Protein AF-A0A4Q2V8K1-F1 (afdb_monomer_lite)

Secondary structure (DSSP, 8-state):
-B---PBPGGGTTTSPPBPHHIIIII-TTBHHHHHHHHTT-------TTPPPPSSHHHHHHHTT--TT-GGGTT---

Radius of gyration: 13.0 Å; chains: 1; bounding box: 27×26×35 Å

Structure (mmCIF, N/CA/C/O backbone):
data_AF-A0A4Q2V8K1-F1
#
_entry.id   AF-A0A4Q2V8K1-F1
#
loop_
_atom_site.group_PDB
_atom_site.id
_atom_site.type_symbol
_atom_site.label_atom_id
_atom_site.label_alt_id
_atom_site.label_comp_id
_atom_site.label_asym_id
_atom_site.label_entity_id
_atom_site.label_seq_id
_atom_site.pdbx_PDB_ins_code
_atom_site.Cartn_x
_atom_site.Cartn_y
_atom_site.Cartn_z
_atom_site.occupancy
_atom_site.B_iso_or_equiv
_atom_site.auth_seq_id
_atom_site.auth_comp_id
_atom_site.auth_asym_id
_atom_site.auth_atom_id
_atom_site.pdbx_PDB_model_num
ATOM 1 N N . MET A 1 1 ? 10.636 11.192 7.041 1.00 62.50 1 MET A N 1
ATOM 2 C CA . MET A 1 1 ? 9.568 10.200 7.306 1.00 62.50 1 MET A CA 1
ATOM 3 C C . MET A 1 1 ? 8.478 10.401 6.268 1.00 62.50 1 MET A C 1
ATOM 5 O O . MET A 1 1 ? 8.216 11.554 5.950 1.00 62.50 1 MET A O 1
ATOM 9 N N . ALA A 1 2 ? 7.905 9.333 5.710 1.00 74.94 2 ALA A N 1
ATOM 10 C CA . ALA A 1 2 ? 6.878 9.441 4.669 1.00 74.94 2 ALA A CA 1
ATOM 11 C C . ALA A 1 2 ? 5.509 9.809 5.272 1.00 74.94 2 ALA A C 1
ATOM 13 O O . ALA A 1 2 ? 5.208 9.413 6.402 1.00 74.94 2 ALA A O 1
ATOM 14 N N . GLN A 1 3 ? 4.701 10.567 4.529 1.00 79.31 3 GLN A N 1
ATOM 15 C CA . GLN A 1 3 ? 3.313 10.901 4.885 1.00 79.31 3 GLN A CA 1
ATOM 16 C C . GLN A 1 3 ? 2.314 10.327 3.872 1.00 79.31 3 GLN A C 1
ATOM 18 O O . GLN A 1 3 ? 1.241 9.878 4.271 1.00 79.31 3 GLN A O 1
ATOM 23 N N . GLU A 1 4 ? 2.710 10.243 2.602 1.00 82.44 4 GLU A N 1
ATOM 24 C CA . GLU A 1 4 ? 1.927 9.627 1.529 1.00 82.44 4 GLU A CA 1
ATOM 25 C C . GLU A 1 4 ? 1.540 8.176 1.847 1.00 82.44 4 GLU A C 1
ATOM 27 O O . GLU A 1 4 ? 2.356 7.387 2.334 1.0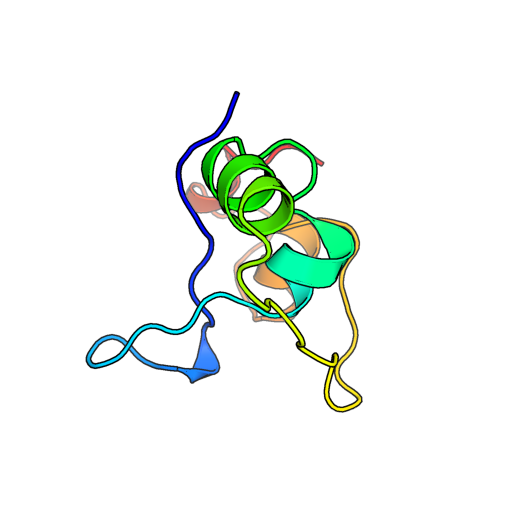0 82.44 4 GLU A O 1
ATOM 32 N N . SER A 1 5 ? 0.279 7.840 1.580 1.00 81.81 5 SER A N 1
ATOM 33 C CA . SER A 1 5 ? -0.289 6.501 1.771 1.00 81.81 5 SER A CA 1
ATOM 34 C C . SER A 1 5 ? -0.534 5.844 0.418 1.00 81.81 5 SER A C 1
ATOM 36 O O . SER A 1 5 ? -0.860 6.524 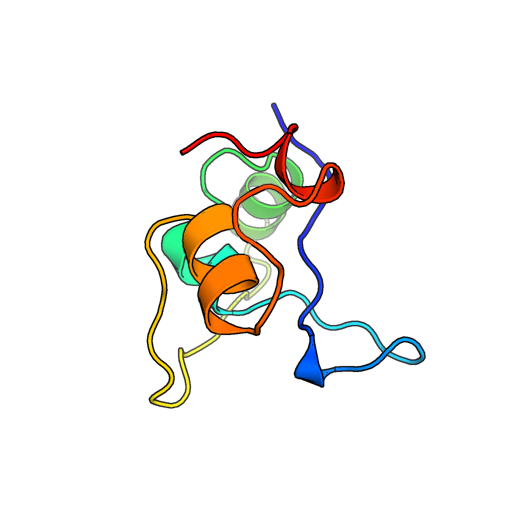-0.551 1.00 81.81 5 SER A O 1
ATOM 38 N N . PHE A 1 6 ? -0.413 4.521 0.354 1.00 81.12 6 PHE A N 1
ATOM 39 C CA . PHE A 1 6 ? -0.624 3.788 -0.892 1.00 81.12 6 PHE A CA 1
ATOM 40 C C . PHE A 1 6 ? -2.090 3.399 -1.053 1.00 81.12 6 PHE A C 1
ATOM 42 O O . PHE A 1 6 ? -2.658 2.734 -0.183 1.00 81.12 6 PHE A O 1
ATOM 49 N N . ALA A 1 7 ? -2.689 3.800 -2.173 1.00 84.00 7 ALA A N 1
ATOM 50 C CA . ALA A 1 7 ? -4.049 3.420 -2.525 1.00 84.00 7 ALA A CA 1
ATOM 51 C C . ALA A 1 7 ? -4.118 1.955 -2.988 1.00 84.00 7 ALA A C 1
ATOM 53 O O . ALA A 1 7 ? -3.175 1.424 -3.575 1.00 84.00 7 ALA A O 1
ATOM 54 N N . CYS A 1 8 ? -5.242 1.297 -2.720 1.00 84.06 8 CYS A N 1
ATOM 55 C CA . CYS A 1 8 ? -5.543 -0.026 -3.242 1.00 84.06 8 CYS A CA 1
ATOM 56 C C . CYS A 1 8 ? -5.874 0.078 -4.736 1.00 84.06 8 CYS A C 1
ATOM 58 O O . CYS A 1 8 ? -6.786 0.815 -5.116 1.00 84.06 8 CYS A O 1
ATOM 60 N N . HIS A 1 9 ? -5.164 -0.682 -5.572 1.00 79.25 9 HIS A N 1
ATOM 61 C CA . HIS A 1 9 ? -5.389 -0.687 -7.019 1.00 79.25 9 HIS A CA 1
ATOM 62 C C . HIS A 1 9 ? -6.802 -1.173 -7.396 1.00 79.25 9 HIS A C 1
ATOM 64 O O . HIS A 1 9 ? -7.365 -0.692 -8.372 1.00 79.25 9 HIS A O 1
ATOM 70 N N . ASP A 1 10 ? -7.398 -2.046 -6.578 1.00 81.94 10 ASP A N 1
ATOM 71 C CA . ASP A 1 10 ? -8.741 -2.600 -6.792 1.00 81.94 10 ASP A CA 1
ATOM 72 C C . ASP A 1 10 ? -9.873 -1.646 -6.349 1.00 81.94 10 ASP A C 1
ATOM 74 O O . ASP A 1 10 ? -11.019 -1.768 -6.766 1.00 81.94 10 ASP A O 1
ATOM 78 N N . SER A 1 11 ? -9.565 -0.629 -5.531 1.00 82.75 11 SER A N 1
ATOM 79 C CA . SER A 1 11 ? -10.582 0.306 -5.006 1.00 82.75 11 SER A CA 1
ATOM 80 C C . SER A 1 11 ? -11.031 1.391 -5.994 1.00 82.75 11 SER A C 1
ATOM 82 O O . SER A 1 11 ? -12.008 2.100 -5.740 1.00 82.75 11 SER A O 1
ATOM 84 N N . GLY A 1 12 ? -10.336 1.521 -7.129 1.00 79.81 12 GLY A N 1
ATOM 85 C CA . GLY A 1 12 ? -10.603 2.550 -8.132 1.00 79.81 12 GLY A CA 1
ATOM 86 C C . GLY A 1 12 ? -10.340 3.985 -7.645 1.00 79.81 12 GLY A C 1
ATOM 87 O O . GLY A 1 12 ? -9.929 4.235 -6.513 1.00 79.81 12 GLY A O 1
ATOM 88 N N . ALA A 1 13 ? -10.563 4.960 -8.533 1.00 83.56 13 ALA A N 1
ATOM 89 C CA . ALA A 1 13 ? -10.233 6.368 -8.280 1.00 83.56 13 ALA A CA 1
ATOM 90 C C . ALA A 1 13 ? -11.333 7.157 -7.543 1.00 83.56 13 ALA A C 1
ATOM 92 O O . ALA A 1 13 ? -11.042 8.181 -6.930 1.00 83.56 13 ALA A O 1
ATOM 93 N N . GLU A 1 14 ? -12.592 6.711 -7.594 1.00 83.25 14 GLU A N 1
ATOM 94 C CA . GLU A 1 14 ? -13.723 7.446 -7.005 1.00 83.25 14 GLU A CA 1
ATOM 95 C C . GLU A 1 14 ? -13.780 7.336 -5.474 1.00 83.25 14 GLU A C 1
ATOM 97 O O . GLU A 1 14 ? -14.216 8.270 -4.799 1.00 83.25 14 GLU A O 1
ATOM 102 N N . LYS A 1 15 ? -13.340 6.202 -4.913 1.00 76.56 15 LYS A N 1
ATOM 103 C CA . LYS A 1 15 ? -13.291 5.945 -3.464 1.00 76.56 15 LYS A CA 1
ATOM 104 C C . LYS A 1 15 ? -12.015 5.179 -3.103 1.00 76.56 15 LYS A C 1
ATOM 106 O O . LYS A 1 15 ? -12.093 4.001 -2.752 1.00 76.56 15 LYS A O 1
ATOM 111 N N . PRO A 1 16 ? -10.846 5.836 -3.180 1.00 78.38 16 PRO A N 1
ATOM 112 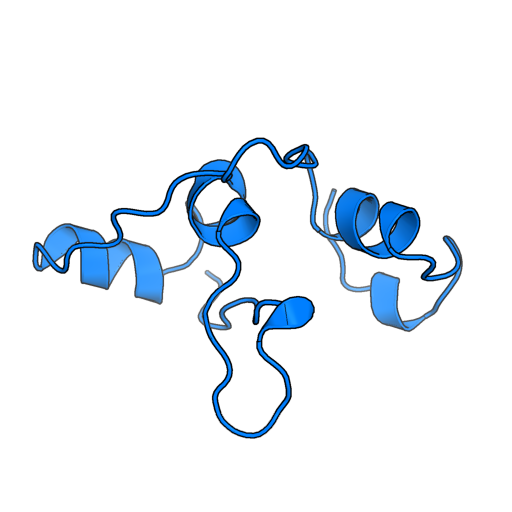C CA . PRO A 1 16 ? -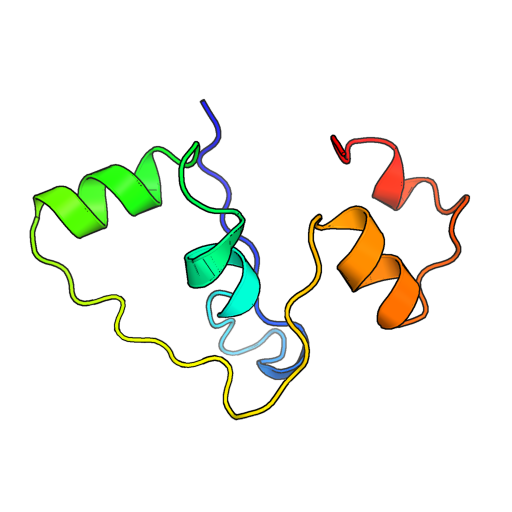9.578 5.168 -2.947 1.00 78.38 16 PRO A CA 1
ATOM 113 C C . PRO A 1 16 ? -9.504 4.666 -1.502 1.00 78.38 16 PRO A C 1
ATOM 115 O O . PRO A 1 16 ? -9.575 5.441 -0.545 1.00 78.38 16 PRO A O 1
ATOM 118 N N . ALA A 1 17 ? -9.350 3.356 -1.346 1.00 87.00 17 ALA A N 1
ATOM 119 C CA . ALA A 1 17 ? -9.032 2.728 -0.072 1.00 87.00 17 ALA A CA 1
ATOM 120 C C . ALA A 1 17 ? -7.512 2.662 0.102 1.00 87.00 17 ALA A C 1
ATOM 122 O O . ALA A 1 17 ? -6.762 2.696 -0.870 1.00 87.00 17 ALA A O 1
ATOM 123 N N . THR A 1 18 ? -7.034 2.543 1.341 1.00 87.44 18 THR A N 1
ATOM 124 C CA . THR A 1 18 ? -5.606 2.277 1.574 1.00 87.44 18 THR A CA 1
ATOM 125 C C . THR A 1 18 ? -5.315 0.800 1.309 1.00 87.44 18 THR A C 1
ATOM 127 O O . THR A 1 18 ? -6.100 -0.058 1.702 1.00 87.44 18 THR A O 1
ATOM 130 N N . CYS A 1 19 ? -4.199 0.494 0.649 1.00 87.00 19 CYS A N 1
ATOM 131 C CA . CYS A 1 19 ? -3.787 -0.877 0.356 1.00 87.00 19 CYS A CA 1
ATOM 132 C C . CYS A 1 19 ? -3.540 -1.676 1.652 1.00 87.00 19 CYS A C 1
ATOM 134 O O . CYS A 1 19 ? -2.775 -1.240 2.518 1.00 87.00 19 CYS A O 1
ATOM 136 N N . ALA A 1 20 ? -4.146 -2.865 1.764 1.00 88.19 20 ALA A N 1
ATOM 137 C CA . ALA A 1 20 ? -3.970 -3.754 2.913 1.00 88.19 20 ALA A CA 1
ATOM 138 C C . ALA A 1 20 ? -2.506 -4.193 3.069 1.00 88.19 20 ALA A C 1
ATOM 140 O O . ALA A 1 20 ? -1.943 -4.072 4.154 1.00 88.19 20 ALA A O 1
ATOM 141 N N . GLY A 1 21 ? -1.839 -4.580 1.975 1.00 87.00 21 GLY A N 1
ATOM 142 C CA . GLY A 1 21 ? -0.416 -4.934 1.999 1.00 87.00 21 GLY A CA 1
ATOM 143 C C . GLY A 1 21 ? 0.482 -3.789 2.475 1.00 87.00 21 GLY A C 1
ATOM 144 O O . GLY A 1 21 ? 1.412 -4.011 3.248 1.00 87.00 21 GLY A O 1
ATOM 145 N N . PHE A 1 22 ? 0.155 -2.541 2.121 1.00 87.50 22 PHE A N 1
ATOM 146 C CA . PHE A 1 22 ? 0.853 -1.381 2.675 1.00 87.50 22 PHE A CA 1
ATOM 147 C C . PHE A 1 22 ? 0.657 -1.279 4.191 1.00 87.50 22 PHE A C 1
ATOM 149 O O . PHE A 1 22 ? 1.640 -1.156 4.915 1.00 87.50 22 PHE A O 1
ATOM 156 N N . LEU A 1 23 ? -0.579 -1.372 4.687 1.00 89.00 23 LEU A N 1
ATOM 157 C CA . LEU A 1 23 ? -0.866 -1.291 6.124 1.00 89.00 23 LEU A CA 1
ATOM 158 C C . LEU A 1 23 ? -0.242 -2.441 6.933 1.00 89.00 23 LEU A C 1
ATOM 160 O O . LEU A 1 23 ? 0.186 -2.208 8.067 1.00 89.00 23 LEU A O 1
ATOM 164 N N . LEU A 1 24 ? -0.168 -3.641 6.348 1.00 87.62 24 LEU A N 1
ATOM 165 C CA . LEU A 1 24 ? 0.333 -4.862 6.985 1.00 87.62 24 LEU A CA 1
ATOM 166 C C . LEU A 1 24 ? 1.860 -5.019 6.914 1.00 87.62 24 LEU A C 1
ATOM 168 O O . LEU A 1 24 ? 2.440 -5.600 7.827 1.00 87.62 24 LEU A O 1
ATOM 172 N N . ARG A 1 25 ? 2.520 -4.534 5.852 1.00 85.62 25 ARG A N 1
ATOM 173 C CA . ARG A 1 25 ? 3.961 -4.773 5.609 1.00 85.62 25 ARG A CA 1
ATOM 174 C C . ARG A 1 25 ? 4.790 -3.512 5.356 1.00 85.62 25 ARG A C 1
ATOM 176 O O . ARG A 1 25 ? 5.969 -3.496 5.680 1.00 85.62 25 ARG A O 1
ATOM 183 N N . GLY A 1 26 ? 4.205 -2.458 4.784 1.00 81.31 26 GLY A N 1
ATOM 184 C CA . GLY A 1 26 ? 4.957 -1.297 4.276 1.00 81.31 26 GLY A CA 1
ATOM 185 C C . GLY A 1 26 ? 4.837 -0.003 5.091 1.00 81.31 26 GLY A C 1
ATOM 186 O O . GLY A 1 26 ? 5.545 0.968 4.820 1.00 81.31 26 GLY A O 1
ATOM 187 N N . ALA A 1 27 ? 3.928 0.060 6.065 1.00 87.62 27 ALA A N 1
ATOM 188 C CA . ALA A 1 27 ? 3.510 1.321 6.677 1.00 87.62 27 ALA A CA 1
ATOM 189 C C . ALA A 1 27 ? 4.292 1.743 7.932 1.00 87.62 27 ALA A C 1
ATOM 191 O O . ALA A 1 27 ? 4.046 2.829 8.460 1.00 87.62 27 ALA A O 1
ATOM 192 N N . ASP A 1 28 ? 5.246 0.947 8.416 1.00 85.00 28 ASP A N 1
ATOM 193 C CA . ASP A 1 28 ? 5.898 1.204 9.709 1.00 85.00 28 ASP A CA 1
ATOM 194 C C . ASP A 1 28 ? 6.704 2.510 9.752 1.00 85.00 28 ASP A C 1
ATOM 196 O O . ASP A 1 28 ? 6.802 3.156 10.797 1.00 85.00 28 ASP A O 1
ATOM 200 N N . HIS A 1 29 ? 7.221 2.969 8.610 1.00 85.88 29 HIS A N 1
ATOM 201 C CA . HIS A 1 29 ? 7.912 4.258 8.497 1.00 85.88 29 HIS A CA 1
ATOM 202 C C . HIS A 1 29 ? 6.998 5.428 8.088 1.00 85.88 29 HIS A C 1
ATOM 204 O O . HIS A 1 29 ? 7.479 6.562 7.941 1.00 85.88 29 HIS A O 1
ATOM 210 N N . ASN A 1 30 ? 5.692 5.192 7.921 1.00 89.25 30 ASN A N 1
ATOM 211 C CA . ASN A 1 30 ? 4.719 6.229 7.598 1.00 89.25 30 ASN A CA 1
ATOM 212 C C . ASN A 1 30 ? 4.238 6.932 8.879 1.00 89.25 30 ASN A C 1
ATOM 214 O O . ASN A 1 30 ? 3.662 6.326 9.784 1.00 89.25 30 ASN A O 1
ATOM 218 N N . LEU A 1 31 ? 4.465 8.245 8.959 1.00 89.56 31 LEU A N 1
ATOM 219 C CA . LEU A 1 31 ? 4.103 9.044 10.131 1.00 89.56 31 LEU A CA 1
ATOM 220 C C . LEU A 1 31 ? 2.584 9.084 10.356 1.00 89.56 31 LEU A C 1
ATOM 222 O O . LEU A 1 31 ? 2.137 8.986 11.496 1.00 89.56 31 LEU A O 1
ATOM 226 N N . GLY A 1 32 ? 1.795 9.205 9.287 1.00 90.31 32 GLY A N 1
ATOM 227 C CA . GLY A 1 32 ? 0.336 9.245 9.362 1.00 90.31 32 GLY A CA 1
ATOM 228 C C . GLY A 1 32 ? -0.241 7.960 9.950 1.00 90.31 32 GLY A C 1
ATOM 229 O O . GLY A 1 32 ? -1.035 8.022 10.886 1.00 90.31 32 GLY A O 1
ATOM 230 N N . VAL A 1 33 ? 0.218 6.800 9.476 1.00 90.06 33 VAL A N 1
ATOM 231 C CA . VAL A 1 33 ? -0.209 5.487 9.987 1.00 90.06 33 VAL A CA 1
ATOM 232 C C . VAL A 1 33 ? 0.170 5.320 11.456 1.00 90.06 33 VAL A C 1
ATOM 234 O O . VAL A 1 33 ? -0.664 4.906 12.262 1.00 90.06 33 VAL A O 1
ATOM 237 N N . ARG A 1 34 ? 1.387 5.715 11.846 1.00 90.75 34 ARG A N 1
ATOM 238 C CA . ARG A 1 34 ? 1.815 5.667 13.253 1.00 90.75 34 ARG A CA 1
ATOM 239 C C . ARG A 1 34 ? 0.934 6.526 14.155 1.00 90.75 34 ARG A C 1
ATOM 241 O O . ARG A 1 34 ? 0.542 6.068 15.223 1.00 90.75 34 ARG A O 1
ATOM 248 N N . LEU A 1 35 ? 0.594 7.740 13.724 1.00 91.81 35 LEU A N 1
ATOM 249 C CA . LEU A 1 35 ? -0.297 8.621 14.479 1.00 91.81 35 LEU A CA 1
ATOM 250 C C . LEU A 1 35 ? -1.711 8.037 14.600 1.00 91.81 35 LEU A C 1
ATOM 252 O O . LEU A 1 35 ? -2.289 8.107 15.679 1.00 91.81 35 LEU A O 1
ATOM 256 N N . LYS A 1 36 ? -2.250 7.425 13.538 1.00 89.50 36 LYS A N 1
ATOM 257 C CA . LYS A 1 36 ? -3.546 6.725 13.583 1.00 89.50 36 LYS A CA 1
ATOM 258 C C . LYS A 1 36 ? -3.533 5.577 14.596 1.00 89.50 36 LYS A C 1
ATOM 260 O O . LYS A 1 36 ? -4.385 5.545 15.480 1.00 89.50 36 LYS A O 1
ATOM 265 N N . ARG A 1 37 ? -2.505 4.718 14.547 1.00 89.25 37 ARG A N 1
ATOM 266 C CA . ARG A 1 37 ? -2.300 3.631 15.525 1.00 89.25 37 ARG A CA 1
ATOM 267 C C . ARG A 1 37 ? -2.221 4.173 16.960 1.00 89.25 37 ARG A C 1
ATOM 269 O O . ARG A 1 37 ? -2.888 3.653 17.845 1.00 89.25 37 ARG A O 1
ATOM 276 N N . MET A 1 38 ? -1.466 5.253 17.190 1.00 90.44 38 MET A N 1
ATOM 277 C CA . MET A 1 38 ? -1.349 5.894 18.513 1.00 90.44 38 MET A CA 1
ATOM 278 C C . MET A 1 38 ? -2.671 6.477 19.029 1.00 90.44 38 MET A C 1
ATOM 280 O O . MET A 1 38 ? -2.889 6.501 20.236 1.00 90.44 38 MET A O 1
ATOM 284 N N . ARG A 1 39 ? -3.550 6.945 18.135 1.00 93.19 39 ARG A N 1
ATOM 285 C CA . ARG A 1 39 ? -4.893 7.435 18.483 1.00 93.19 39 ARG A CA 1
ATOM 286 C C . ARG A 1 39 ? -5.920 6.316 18.683 1.00 93.19 39 ARG A C 1
ATOM 288 O O . ARG A 1 39 ? -7.068 6.617 18.990 1.00 93.19 39 ARG A O 1
ATOM 295 N N . GLY A 1 40 ? -5.530 5.052 18.510 1.00 88.06 40 GLY A N 1
ATOM 296 C CA . GLY A 1 40 ? -6.452 3.919 18.567 1.00 88.06 40 GLY A CA 1
ATOM 297 C C . GLY A 1 40 ? -7.411 3.858 17.376 1.00 88.06 40 GLY A C 1
ATOM 298 O O . GLY A 1 40 ? -8.448 3.209 17.469 1.00 88.06 40 GLY A O 1
ATOM 299 N N . GLU A 1 41 ? -7.097 4.531 16.263 1.00 88.12 41 GLU A N 1
ATOM 300 C CA . GLU A 1 41 ? -7.862 4.353 15.030 1.00 88.12 41 GLU A CA 1
ATOM 301 C C . GLU A 1 41 ? -7.622 2.936 14.509 1.00 88.12 41 GLU A C 1
ATOM 303 O O . GLU A 1 41 ? -6.485 2.540 14.232 1.00 88.12 41 GLU A O 1
ATOM 308 N N . CYS A 1 42 ? -8.707 2.172 14.407 1.00 68.25 42 CYS A N 1
ATOM 309 C CA . CYS A 1 42 ? -8.674 0.797 13.947 1.00 68.25 42 CYS A CA 1
ATOM 310 C C . CYS A 1 42 ? -8.293 0.760 12.459 1.00 68.25 42 CYS A C 1
ATOM 312 O O . CYS A 1 42 ? -8.952 1.366 11.612 1.00 68.25 42 CYS A O 1
ATOM 314 N N . LEU A 1 43 ? -7.197 0.063 12.166 1.00 78.31 43 LEU A N 1
ATOM 315 C CA . LEU A 1 43 ? -6.725 -0.256 10.820 1.00 78.31 43 LEU A CA 1
ATOM 316 C C . LEU A 1 43 ? -6.809 -1.774 10.606 1.00 78.31 43 LEU A C 1
ATOM 318 O O . LEU A 1 43 ? -5.917 -2.333 9.972 1.00 78.31 43 LEU A O 1
ATOM 322 N N . ASP A 1 44 ? -7.820 -2.429 11.192 1.00 76.00 44 ASP A N 1
ATOM 323 C CA . ASP A 1 44 ? -8.028 -3.873 11.052 1.00 76.00 44 ASP A CA 1
ATOM 324 C C . ASP A 1 44 ? -8.302 -4.189 9.587 1.00 76.00 44 ASP A C 1
ATOM 326 O O . ASP A 1 44 ? -9.386 -3.956 9.049 1.00 76.00 44 ASP A O 1
ATOM 330 N N . VAL A 1 45 ? -7.257 -4.675 8.936 1.00 84.50 45 VAL A N 1
ATOM 331 C CA . VAL A 1 45 ? -7.272 -5.160 7.569 1.00 84.50 45 VAL A CA 1
ATOM 332 C C . VAL A 1 45 ? -6.645 -6.541 7.573 1.00 84.50 45 VAL A C 1
ATOM 334 O O . VAL A 1 45 ? -5.672 -6.794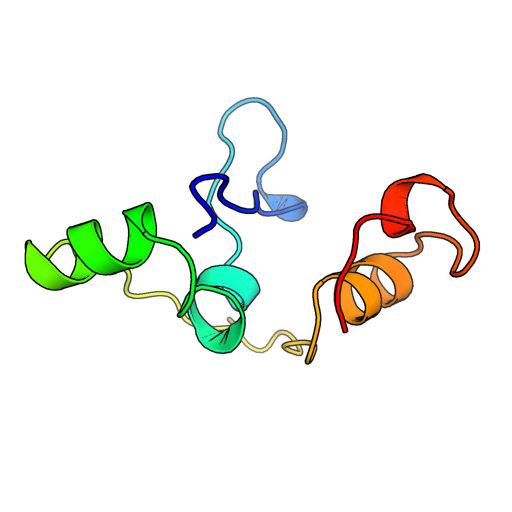 8.282 1.00 84.50 45 VAL A O 1
ATOM 337 N N . GLU A 1 46 ? -7.201 -7.426 6.765 1.00 84.62 46 GLU A N 1
ATOM 338 C CA . GLU A 1 46 ? -6.653 -8.750 6.500 1.00 84.62 46 GLU A CA 1
ATOM 339 C C . GLU A 1 46 ? -6.169 -8.792 5.049 1.00 84.62 46 GLU A C 1
ATOM 341 O O . GLU A 1 46 ? -6.590 -7.982 4.218 1.00 84.62 46 GLU A O 1
ATOM 346 N N . ASP A 1 47 ? -5.270 -9.722 4.731 1.00 83.44 47 ASP A N 1
ATOM 347 C CA . ASP A 1 47 ? -4.790 -9.903 3.357 1.00 83.44 47 ASP A CA 1
ATOM 348 C C . ASP A 1 47 ? -5.841 -10.531 2.430 1.00 83.44 47 ASP A C 1
ATOM 350 O O . ASP A 1 47 ? -5.660 -10.533 1.216 1.00 83.44 47 ASP A O 1
ATOM 354 N N . GLY A 1 48 ? -6.946 -11.044 2.982 1.00 85.31 48 GLY A N 1
ATOM 355 C CA . GLY A 1 48 ? -8.029 -11.656 2.216 1.00 85.31 48 GLY A CA 1
ATOM 356 C C . GLY A 1 48 ? -7.593 -12.891 1.422 1.00 85.31 48 GLY A C 1
ATOM 357 O O . GLY A 1 48 ? -8.261 -13.248 0.456 1.00 85.31 48 GLY A O 1
ATOM 358 N N . GLY A 1 49 ? -6.474 -13.526 1.790 1.00 84.56 49 GLY A N 1
ATOM 359 C CA . GLY A 1 49 ? -5.875 -14.628 1.036 1.00 84.56 49 GLY A CA 1
ATOM 360 C C . GLY A 1 49 ? -5.041 -14.192 -0.173 1.00 84.56 49 GLY A C 1
ATOM 361 O O . GLY A 1 49 ? -4.614 -15.049 -0.948 1.00 84.56 49 GLY A O 1
ATOM 362 N N . HIS A 1 50 ? -4.795 -12.891 -0.350 1.00 83.31 50 HIS A N 1
ATOM 363 C CA . HIS A 1 50 ? -3.896 -12.380 -1.380 1.00 83.31 50 HIS A CA 1
ATOM 364 C C . HIS A 1 50 ? -2.438 -12.434 -0.920 1.00 83.31 50 HIS A C 1
ATOM 366 O O . HIS A 1 50 ? -2.115 -12.183 0.242 1.00 83.31 50 HIS A O 1
ATOM 372 N N . GLU A 1 51 ? -1.534 -12.721 -1.856 1.00 85.38 51 GLU A N 1
ATOM 373 C CA . GLU A 1 51 ? -0.101 -12.659 -1.588 1.00 85.38 51 GLU A CA 1
ATOM 374 C C . GLU A 1 51 ? 0.310 -11.226 -1.218 1.00 85.38 51 GLU A C 1
ATOM 376 O O . GLU A 1 51 ? 0.013 -10.261 -1.925 1.00 85.38 51 GLU A O 1
ATOM 381 N N . LEU A 1 52 ? 1.006 -11.085 -0.088 1.00 85.12 52 LEU A N 1
ATOM 382 C CA . LEU A 1 52 ? 1.604 -9.821 0.316 1.00 85.12 52 LEU A CA 1
ATOM 383 C C . LEU A 1 52 ? 3.058 -9.781 -0.145 1.00 85.12 52 LEU A C 1
ATOM 385 O O . LEU A 1 52 ? 3.876 -10.586 0.296 1.00 85.12 52 LEU A O 1
ATOM 389 N N . HIS A 1 53 ? 3.387 -8.810 -0.989 1.00 85.56 53 HIS A N 1
ATOM 390 C CA . HIS A 1 53 ? 4.745 -8.633 -1.495 1.00 85.56 53 HIS A CA 1
ATOM 391 C C . HIS A 1 53 ? 5.642 -7.868 -0.509 1.00 85.56 53 HIS A C 1
ATOM 393 O O . HIS A 1 53 ? 5.173 -7.034 0.268 1.00 85.56 53 HIS A O 1
ATOM 399 N N . GLU A 1 54 ? 6.949 -8.134 -0.573 1.00 82.12 54 GLU A N 1
ATOM 400 C CA . GLU A 1 54 ? 7.953 -7.582 0.351 1.00 82.12 54 GLU A CA 1
ATOM 401 C C . GLU A 1 54 ? 8.204 -6.081 0.165 1.00 82.12 54 GLU A C 1
ATOM 403 O O . GLU A 1 54 ? 8.518 -5.380 1.124 1.00 82.12 54 GLU A O 1
ATOM 408 N N . SER A 1 55 ? 8.026 -5.570 -1.053 1.00 82.88 55 SER A N 1
ATOM 409 C CA . SER A 1 55 ? 8.188 -4.153 -1.366 1.00 82.88 55 SER A CA 1
ATOM 410 C C . SER A 1 55 ? 7.110 -3.672 -2.331 1.00 82.88 55 SER A C 1
ATOM 412 O O . SER A 1 55 ? 6.479 -4.452 -3.053 1.00 82.88 55 SER A O 1
ATOM 414 N N . TYR A 1 56 ? 6.910 -2.353 -2.384 1.00 80.31 56 TYR A N 1
ATOM 415 C CA . TYR A 1 56 ? 6.013 -1.757 -3.375 1.00 80.31 56 TYR A CA 1
ATOM 416 C C . TYR A 1 56 ? 6.474 -2.062 -4.808 1.00 80.31 56 TYR A C 1
ATOM 418 O O . TYR A 1 56 ? 5.633 -2.314 -5.667 1.00 80.31 56 TYR A O 1
ATOM 426 N N . ARG A 1 57 ? 7.794 -2.102 -5.061 1.00 87.88 57 ARG A N 1
ATOM 427 C CA . ARG A 1 57 ? 8.342 -2.499 -6.366 1.00 87.88 57 ARG A CA 1
ATOM 428 C C . ARG A 1 57 ? 7.892 -3.914 -6.725 1.00 87.88 57 ARG A C 1
ATOM 430 O O . ARG A 1 57 ? 7.378 -4.114 -7.821 1.00 87.88 57 ARG A O 1
ATOM 437 N N . ALA A 1 58 ? 8.050 -4.867 -5.806 1.00 88.56 58 ALA A N 1
ATOM 438 C CA . ALA A 1 58 ? 7.653 -6.255 -6.029 1.00 88.56 58 ALA A CA 1
ATOM 439 C C . ALA A 1 58 ? 6.149 -6.376 -6.329 1.00 88.56 58 ALA A C 1
ATOM 441 O O . ALA A 1 58 ? 5.771 -7.028 -7.299 1.00 88.56 58 ALA A O 1
ATOM 442 N N . MET A 1 59 ? 5.304 -5.670 -5.570 1.00 86.62 59 MET A N 1
ATOM 443 C CA . MET A 1 59 ? 3.859 -5.620 -5.817 1.00 86.62 59 MET A CA 1
ATOM 444 C C . MET A 1 59 ? 3.517 -5.016 -7.186 1.00 86.62 59 MET A C 1
ATOM 446 O O . MET A 1 59 ? 2.699 -5.561 -7.920 1.00 86.62 59 MET A O 1
ATOM 450 N N . ALA A 1 60 ? 4.122 -3.881 -7.544 1.00 86.44 60 ALA A N 1
ATOM 451 C CA . ALA A 1 60 ? 3.838 -3.204 -8.805 1.00 86.44 60 ALA A CA 1
ATOM 452 C C . ALA A 1 60 ? 4.223 -4.072 -10.014 1.00 86.44 60 ALA A C 1
ATOM 454 O O . ALA A 1 60 ? 3.447 -4.172 -10.964 1.00 86.44 60 ALA A O 1
ATOM 455 N N . ILE A 1 61 ? 5.376 -4.746 -9.949 1.00 90.44 61 ILE A N 1
ATOM 456 C CA . ILE A 1 61 ? 5.825 -5.675 -10.993 1.00 90.44 61 ILE A CA 1
ATOM 457 C C . ILE A 1 61 ? 4.886 -6.882 -11.093 1.00 90.44 61 ILE A C 1
ATOM 459 O O . ILE A 1 61 ? 4.494 -7.254 -12.197 1.00 90.44 61 ILE A O 1
ATOM 463 N N . ALA A 1 62 ? 4.467 -7.458 -9.961 1.00 88.31 62 ALA A N 1
ATOM 464 C CA . ALA A 1 62 ? 3.496 -8.554 -9.942 1.00 88.31 62 ALA A CA 1
ATOM 465 C C . ALA A 1 62 ? 2.141 -8.154 -10.560 1.00 88.31 62 ALA A C 1
ATOM 467 O O . ALA A 1 62 ? 1.504 -8.964 -11.230 1.00 88.31 62 ALA A O 1
ATOM 468 N N . ASN A 1 63 ? 1.750 -6.884 -10.418 1.00 84.06 63 ASN A N 1
ATOM 469 C CA . ASN A 1 63 ? 0.552 -6.308 -11.036 1.00 84.06 63 ASN A CA 1
ATOM 470 C C . ASN A 1 63 ? 0.747 -5.881 -12.507 1.00 84.06 63 ASN A C 1
ATOM 472 O O . ASN A 1 63 ? -0.162 -5.297 -13.097 1.00 84.06 63 ASN A O 1
ATOM 476 N N . GLY A 1 64 ? 1.907 -6.161 -13.114 1.00 89.38 64 GLY A N 1
ATOM 477 C CA . GLY A 1 64 ? 2.163 -5.953 -14.542 1.00 89.38 64 GLY A CA 1
ATOM 478 C C . GLY A 1 64 ? 2.888 -4.657 -14.911 1.00 89.38 64 GLY A C 1
ATOM 479 O O . GLY A 1 64 ? 3.031 -4.372 -16.100 1.00 89.38 64 GLY A O 1
ATOM 480 N N . VAL A 1 65 ? 3.371 -3.874 -13.940 1.00 89.62 65 VAL A N 1
ATOM 481 C CA . VAL A 1 65 ? 4.273 -2.746 -14.230 1.00 89.62 65 VAL A CA 1
ATOM 482 C C . VAL A 1 65 ? 5.622 -3.296 -14.699 1.00 89.62 65 VAL A C 1
ATOM 484 O O . VAL A 1 65 ? 6.172 -4.213 -14.089 1.00 89.62 65 VAL A O 1
ATOM 487 N N . ALA A 1 66 ? 6.177 -2.746 -15.781 1.00 94.00 66 ALA A N 1
ATOM 488 C CA . ALA A 1 66 ? 7.489 -3.165 -16.265 1.00 94.00 66 ALA A CA 1
ATOM 489 C C . ALA A 1 66 ? 8.570 -2.880 -15.206 1.00 94.00 66 ALA A C 1
ATOM 491 O O . ALA A 1 66 ? 8.556 -1.843 -14.545 1.00 94.00 66 ALA A O 1
ATOM 492 N N . ALA A 1 67 ? 9.518 -3.802 -15.025 1.00 92.88 67 ALA A N 1
ATOM 493 C CA . ALA A 1 67 ? 10.529 -3.683 -13.970 1.00 92.88 67 ALA A CA 1
ATOM 494 C C . ALA A 1 67 ? 11.453 -2.460 -14.144 1.00 92.88 67 ALA A C 1
ATOM 496 O O . ALA A 1 67 ? 12.006 -1.958 -13.163 1.00 92.88 67 ALA A O 1
ATOM 497 N N . ASP A 1 68 ? 11.603 -1.988 -15.381 1.00 93.94 68 ASP A N 1
ATOM 498 C CA . ASP A 1 68 ? 12.353 -0.803 -15.788 1.00 93.94 68 ASP A CA 1
ATOM 499 C C . ASP A 1 68 ? 11.474 0.447 -15.962 1.00 93.94 68 ASP A C 1
ATOM 501 O O . ASP A 1 68 ? 11.979 1.491 -16.382 1.00 93.94 68 ASP A O 1
ATOM 505 N N . ASP A 1 69 ? 10.183 0.376 -15.616 1.00 93.88 69 ASP A N 1
ATOM 506 C CA . ASP A 1 69 ? 9.287 1.522 -15.719 1.00 93.88 69 ASP A CA 1
ATOM 507 C C . ASP A 1 69 ? 9.812 2.683 -14.848 1.00 93.88 69 ASP A C 1
ATOM 509 O O . ASP A 1 69 ? 10.047 2.503 -13.642 1.00 93.88 69 ASP A O 1
ATOM 513 N N . PRO A 1 70 ? 9.984 3.895 -15.416 1.00 92.69 70 PRO A N 1
ATOM 514 C CA . PRO A 1 70 ? 10.452 5.066 -14.679 1.00 92.69 70 PRO A CA 1
ATOM 515 C C . PRO A 1 70 ? 9.632 5.389 -13.425 1.00 92.69 70 PRO A C 1
ATOM 517 O O . PRO A 1 70 ? 10.169 5.985 -12.488 1.00 92.69 70 PRO A O 1
ATOM 520 N N . VAL A 1 71 ? 8.358 4.982 -13.358 1.00 88.56 71 VAL A N 1
ATOM 521 C CA . VAL A 1 71 ? 7.507 5.160 -12.172 1.00 88.56 71 VAL A CA 1
ATOM 522 C C . VAL A 1 71 ? 8.067 4.437 -10.941 1.00 88.56 71 VAL A C 1
ATOM 524 O O . VAL A 1 71 ? 7.852 4.870 -9.808 1.00 88.56 71 VAL A O 1
ATOM 527 N N . LEU A 1 72 ? 8.851 3.373 -11.144 1.00 86.88 72 LEU A N 1
ATOM 528 C CA . LEU A 1 72 ? 9.488 2.608 -10.075 1.00 86.88 72 LEU A CA 1
ATOM 529 C C . LEU A 1 72 ? 10.840 3.190 -9.636 1.00 86.88 72 LEU A C 1
ATOM 531 O O . LEU A 1 72 ? 11.433 2.694 -8.675 1.00 86.88 72 LEU A O 1
ATOM 535 N N . ALA A 1 73 ? 11.344 4.248 -10.280 1.00 87.94 73 ALA A N 1
ATOM 536 C CA . ALA A 1 73 ? 12.657 4.822 -9.969 1.00 87.94 73 ALA A CA 1
ATOM 537 C C . ALA A 1 73 ? 12.756 5.357 -8.528 1.00 87.94 73 ALA A C 1
ATOM 539 O O . ALA A 1 73 ? 13.822 5.319 -7.920 1.00 87.94 73 ALA A O 1
ATOM 540 N N . ALA A 1 74 ? 11.640 5.824 -7.961 1.00 81.38 74 ALA A N 1
ATOM 541 C CA . ALA A 1 74 ? 11.584 6.333 -6.590 1.00 81.38 74 ALA A CA 1
ATOM 542 C C . ALA A 1 74 ? 11.370 5.236 -5.528 1.00 81.38 74 ALA A C 1
ATOM 544 O O . ALA A 1 74 ? 11.406 5.529 -4.328 1.00 81.38 74 ALA A O 1
ATOM 545 N N . CYS A 1 75 ? 11.127 3.990 -5.946 1.00 81.94 75 CYS A N 1
ATOM 546 C CA . CYS A 1 75 ? 10.864 2.884 -5.034 1.00 81.94 75 CYS A CA 1
ATOM 547 C C . CYS A 1 75 ? 12.153 2.457 -4.334 1.00 81.94 75 CYS A C 1
ATOM 549 O O . CYS A 1 75 ? 13.184 2.260 -4.977 1.00 81.94 75 CYS A O 1
ATOM 551 N N . ARG A 1 76 ? 12.070 2.312 -3.012 1.00 72.06 76 ARG A N 1
ATOM 552 C CA . ARG A 1 76 ? 13.135 1.769 -2.170 1.00 72.06 76 ARG A CA 1
ATOM 553 C C . ARG A 1 76 ? 12.768 0.318 -1.884 1.00 72.06 76 ARG A C 1
ATOM 555 O O . ARG A 1 76 ? 11.629 0.080 -1.482 1.00 72.06 76 ARG A O 1
ATOM 562 N N . ASP A 1 77 ? 13.688 -0.593 -2.170 1.00 71.00 77 ASP A N 1
ATOM 563 C CA . ASP A 1 77 ? 13.543 -2.018 -1.863 1.00 71.00 77 ASP A CA 1
ATOM 564 C C . ASP A 1 77 ? 13.835 -2.282 -0.382 1.00 71.00 77 ASP A C 1
ATOM 566 O O . A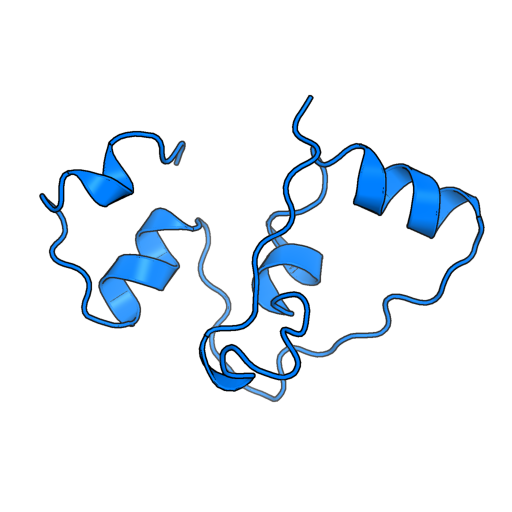SP A 1 77 ? 14.744 -1.609 0.170 1.00 71.00 77 ASP A O 1
#

pLDDT: mean 84.94, std 5.81, range [62.5, 94.0]

InterPro domains:
  IPR046250 Protein of unknown function DUF6283 [PF19800] (1-76)

Foldseek 3Di:
DAADFDFDPVCDDPGTDGDLLCLVANCPPHPNSVVCVVVVNDPDDDCPPDDRDNFPLRVVVVVPDDNPPPVCVPTDD

Sequence (77 aa):
MAQESFACHDSGAEKPATCAGFLLRGADHNLGVRLKRMRGECLDVEDGGHELHESYRAMAIANGVAADDPVLAACRD

Organism: NCBI:txid451672